Protein AF-A0A562GI38-F1 (afdb_monomer_lite)

Foldseek 3Di:
DDDDDPPPDPDPVPCVVQWDQDPVPRDIDGPPDQADPPPRHGGDDD

pLDDT: mean 74.54, std 15.55, range [46.12, 92.38]

Sequence (46 aa):
MGATNAKGGFVPPLAEKLVWECPACKGFNSIKLTKCKKCGAEKPPK

Radius of gyration: 13.12 Å; chains: 1; bounding box: 38×17×20 Å

Structure (mmCIF, N/CA/C/O backbone):
data_AF-A0A562GI38-F1
#
_entry.id   AF-A0A562GI38-F1
#
loop_
_atom_site.group_PDB
_atom_site.id
_atom_site.type_symbol
_atom_site.label_atom_id
_atom_site.label_alt_id
_atom_site.label_comp_id
_atom_site.label_asym_id
_atom_site.label_entity_id
_atom_site.label_seq_id
_atom_site.pdbx_PDB_ins_code
_atom_site.Cartn_x
_atom_site.Cartn_y
_atom_site.Cartn_z
_atom_site.occupancy
_atom_site.B_iso_or_equiv
_atom_site.auth_seq_id
_atom_site.auth_comp_id
_atom_site.auth_asym_id
_atom_site.auth_atom_id
_atom_site.pdbx_PDB_model_num
ATOM 1 N N . MET A 1 1 ? 30.861 -7.808 -0.601 1.00 47.34 1 MET A N 1
ATOM 2 C CA . MET A 1 1 ? 29.499 -7.923 -0.037 1.00 47.34 1 MET A CA 1
ATOM 3 C C . MET A 1 1 ? 28.599 -6.921 -0.747 1.00 47.34 1 MET A C 1
ATOM 5 O O . MET A 1 1 ? 28.855 -5.732 -0.649 1.00 47.34 1 MET A O 1
ATOM 9 N N . GLY A 1 2 ? 27.610 -7.385 -1.505 1.00 46.72 2 GLY A N 1
ATOM 10 C CA . GLY A 1 2 ? 26.678 -6.540 -2.257 1.00 46.72 2 GLY A CA 1
ATOM 11 C C . GLY A 1 2 ? 25.974 -7.407 -3.289 1.00 46.72 2 GLY A C 1
ATOM 12 O O . GLY A 1 2 ? 26.574 -7.760 -4.297 1.00 46.72 2 GLY A O 1
ATOM 13 N N . ALA A 1 3 ? 24.755 -7.851 -2.987 1.00 52.44 3 ALA A N 1
ATOM 14 C CA . ALA A 1 3 ? 23.993 -8.723 -3.872 1.00 52.44 3 ALA A CA 1
ATOM 15 C C . ALA A 1 3 ? 23.493 -7.906 -5.072 1.00 52.44 3 ALA A C 1
ATOM 17 O O . ALA A 1 3 ? 22.521 -7.159 -4.962 1.00 52.44 3 ALA A O 1
ATOM 18 N N . THR A 1 4 ? 24.180 -8.014 -6.208 1.00 46.12 4 THR A N 1
ATOM 19 C CA . THR A 1 4 ? 23.715 -7.458 -7.478 1.00 46.12 4 THR A CA 1
ATOM 20 C C . THR A 1 4 ? 22.871 -8.530 -8.169 1.00 46.12 4 THR A C 1
ATOM 22 O O . THR A 1 4 ? 23.337 -9.626 -8.465 1.00 46.12 4 THR A O 1
ATOM 25 N N . ASN A 1 5 ? 21.585 -8.253 -8.388 1.00 56.06 5 ASN A N 1
ATOM 26 C CA . ASN A 1 5 ? 20.794 -9.044 -9.327 1.00 56.06 5 ASN A CA 1
ATOM 27 C C . ASN A 1 5 ? 21.139 -8.553 -10.742 1.00 56.06 5 ASN A C 1
ATOM 29 O O . ASN A 1 5 ? 21.228 -7.347 -10.973 1.00 56.06 5 ASN A O 1
ATOM 33 N N . ALA A 1 6 ? 21.330 -9.481 -11.683 1.00 56.84 6 ALA A N 1
ATOM 34 C CA . ALA A 1 6 ? 21.940 -9.304 -13.010 1.00 56.84 6 ALA A CA 1
ATOM 35 C C . ALA A 1 6 ? 21.229 -8.346 -14.003 1.00 56.84 6 ALA A C 1
ATOM 37 O O . ALA A 1 6 ? 21.494 -8.390 -15.199 1.00 56.84 6 ALA A O 1
ATOM 38 N N . LYS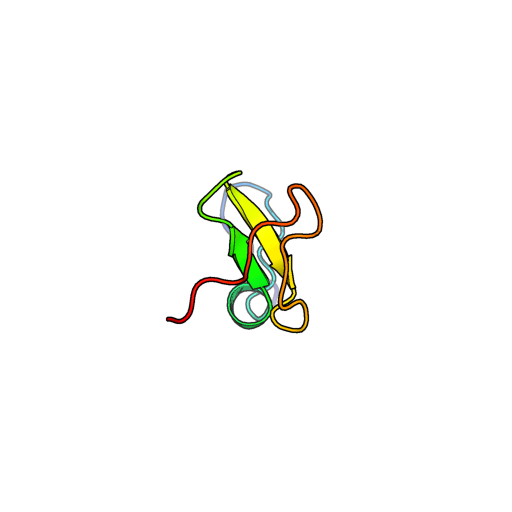 A 1 7 ? 20.322 -7.474 -13.547 1.00 56.62 7 LYS A N 1
ATOM 39 C CA . LYS A 1 7 ? 19.584 -6.512 -14.384 1.00 56.62 7 LYS A CA 1
ATOM 40 C C . LYS A 1 7 ? 19.606 -5.083 -13.839 1.00 56.62 7 LYS A C 1
ATOM 42 O O . LYS A 1 7 ? 18.619 -4.375 -13.983 1.00 56.62 7 LYS A O 1
ATOM 47 N N . GLY A 1 8 ? 20.688 -4.673 -13.169 1.00 54.47 8 GLY A N 1
ATOM 48 C CA . GLY A 1 8 ? 20.954 -3.265 -12.820 1.00 54.47 8 GLY A CA 1
ATOM 49 C C . GLY A 1 8 ? 19.886 -2.551 -11.976 1.00 54.47 8 GLY A C 1
ATOM 50 O O . GLY A 1 8 ? 19.963 -1.343 -11.788 1.00 54.47 8 GLY A O 1
ATOM 51 N N . GLY A 1 9 ? 18.885 -3.272 -11.472 1.00 63.47 9 GLY A N 1
ATOM 52 C CA . GLY A 1 9 ? 17.836 -2.740 -10.620 1.00 63.47 9 GLY A CA 1
ATOM 53 C C . GLY A 1 9 ? 18.256 -2.844 -9.165 1.00 63.47 9 GLY A C 1
ATOM 54 O O . GLY A 1 9 ? 18.614 -3.924 -8.693 1.00 63.47 9 GLY A O 1
ATOM 55 N N . PHE A 1 10 ? 18.198 -1.725 -8.449 1.00 63.25 10 PHE A N 1
ATOM 56 C CA . PHE A 1 10 ? 18.286 -1.708 -6.996 1.00 63.25 10 PHE A CA 1
ATOM 57 C C . PHE A 1 10 ? 17.076 -2.464 -6.435 1.00 63.25 10 PHE A C 1
ATOM 59 O O . PHE A 1 10 ? 15.975 -1.923 -6.366 1.00 63.25 1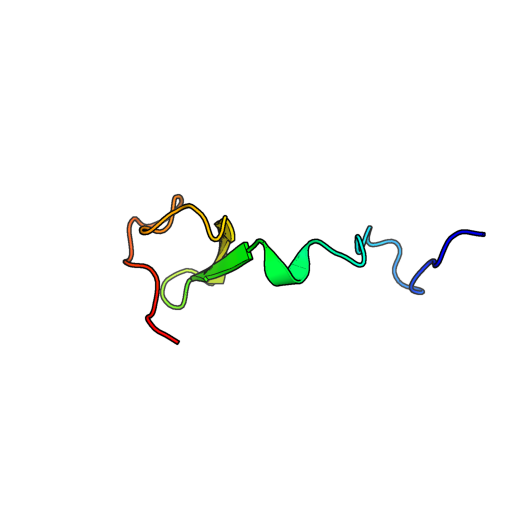0 PHE A O 1
ATOM 66 N N . VAL A 1 11 ? 17.276 -3.732 -6.075 1.00 57.75 11 VAL A N 1
ATOM 67 C CA . VAL A 1 11 ? 16.322 -4.517 -5.283 1.00 57.75 11 VAL A CA 1
ATOM 68 C C . VAL A 1 11 ? 16.819 -4.474 -3.840 1.00 57.75 11 VAL A C 1
ATOM 70 O O . VAL A 1 11 ? 17.713 -5.243 -3.483 1.00 57.75 11 VAL A O 1
ATOM 73 N N . PRO A 1 12 ? 16.336 -3.540 -3.003 1.00 58.88 12 PRO A N 1
ATOM 74 C CA . PRO A 1 12 ? 16.642 -3.577 -1.585 1.00 58.88 12 PRO A CA 1
ATOM 75 C C . PRO A 1 12 ? 15.952 -4.817 -0.988 1.00 58.88 12 PRO A C 1
ATOM 77 O O . PRO A 1 12 ? 14.721 -4.881 -1.017 1.00 58.88 12 PRO A O 1
ATOM 80 N N . PRO A 1 13 ? 16.698 -5.773 -0.401 1.00 57.62 13 PRO A N 1
ATOM 81 C CA . PRO A 1 13 ? 16.181 -7.084 0.026 1.00 57.62 13 PRO A CA 1
ATOM 82 C C . PRO A 1 13 ? 15.132 -7.034 1.156 1.00 57.62 13 PRO A C 1
ATOM 84 O O . PRO A 1 13 ? 14.642 -8.068 1.593 1.00 57.62 13 PRO A O 1
ATOM 87 N N . LE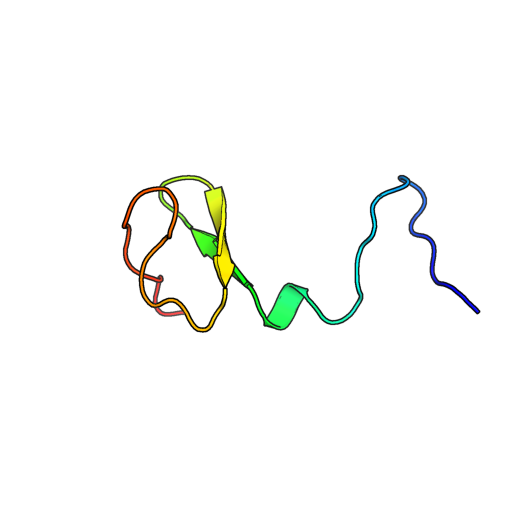U A 1 14 ? 14.781 -5.841 1.647 1.00 57.62 14 LEU A N 1
ATOM 88 C CA . LEU A 1 14 ? 13.835 -5.624 2.744 1.00 57.62 14 LEU A CA 1
ATOM 89 C C . LEU A 1 14 ? 12.577 -4.829 2.332 1.00 57.62 14 LEU A C 1
ATOM 91 O O . LEU A 1 14 ? 11.618 -4.764 3.102 1.00 57.62 14 LEU A O 1
ATOM 95 N N . ALA A 1 15 ? 12.535 -4.215 1.142 1.00 57.72 15 ALA A N 1
ATOM 96 C CA . ALA A 1 15 ? 11.457 -3.273 0.807 1.00 57.72 15 ALA A CA 1
ATOM 97 C C . ALA A 1 15 ? 10.146 -3.934 0.359 1.00 57.72 15 ALA A C 1
ATOM 99 O O . ALA A 1 15 ? 9.092 -3.312 0.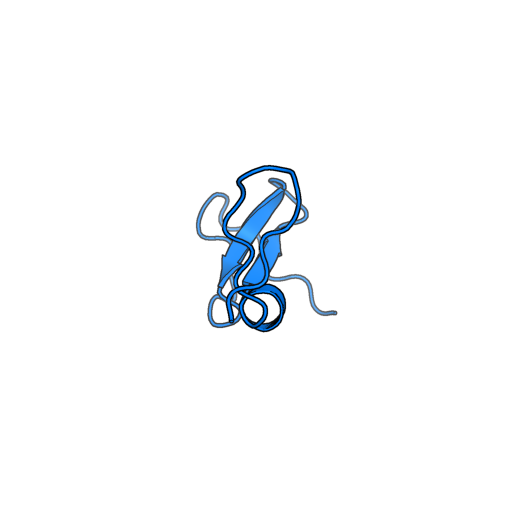494 1.00 57.72 15 ALA A O 1
ATOM 100 N N . GLU A 1 16 ? 10.175 -5.184 -0.112 1.00 56.75 16 GLU A N 1
ATOM 101 C CA . GLU A 1 16 ? 8.971 -5.903 -0.565 1.00 56.75 16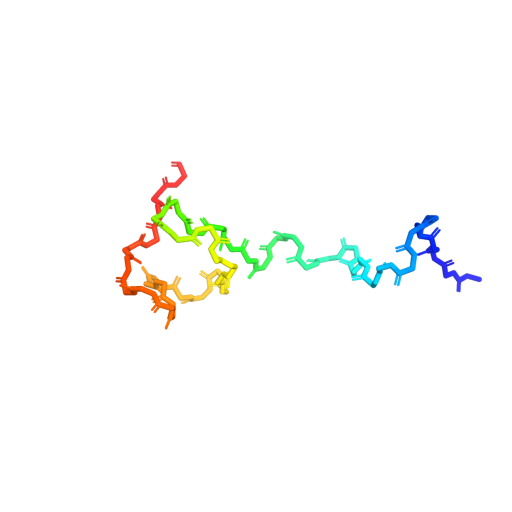 GLU A CA 1
ATOM 102 C C . GLU A 1 16 ? 7.922 -6.046 0.547 1.00 56.75 16 GLU A C 1
ATOM 104 O O . GLU A 1 16 ? 6.725 -6.035 0.282 1.00 56.75 16 GLU A O 1
ATOM 109 N N . LYS A 1 17 ? 8.344 -6.078 1.819 1.00 61.94 17 LYS A N 1
ATOM 110 C CA . LYS A 1 17 ? 7.426 -6.176 2.965 1.00 61.94 17 LYS A CA 1
ATOM 111 C C . LYS A 1 17 ? 6.817 -4.835 3.391 1.00 61.94 17 LYS A C 1
ATOM 113 O O . LYS A 1 17 ? 5.945 -4.810 4.257 1.00 61.94 17 LYS A O 1
ATOM 118 N N . LEU A 1 18 ? 7.280 -3.721 2.821 1.00 75.88 18 LEU A N 1
ATOM 119 C CA . LEU A 1 18 ? 6.890 -2.360 3.209 1.00 75.88 18 LEU A CA 1
ATOM 120 C C . LEU A 1 18 ? 6.021 -1.655 2.163 1.00 75.88 18 LEU A C 1
ATOM 122 O O . LEU A 1 18 ? 5.586 -0.520 2.395 1.00 75.88 18 LEU A O 1
ATOM 126 N N . VAL A 1 19 ? 5.711 -2.318 1.048 1.00 83.00 19 VAL A N 1
ATOM 127 C CA . VAL A 1 19 ? 4.835 -1.785 0.002 1.00 83.00 19 VAL A CA 1
ATOM 128 C C . VAL A 1 19 ? 3.739 -2.778 -0.400 1.00 83.00 19 VAL A C 1
ATOM 130 O O . VAL A 1 19 ? 3.914 -3.983 -0.283 1.00 83.00 19 VAL A O 1
ATOM 133 N N . TRP A 1 20 ? 2.589 -2.271 -0.844 1.00 87.19 20 TRP A N 1
ATOM 134 C CA . TRP A 1 20 ? 1.509 -3.038 -1.466 1.00 87.19 20 TRP A CA 1
ATOM 135 C C . TRP A 1 20 ? 1.259 -2.526 -2.884 1.00 87.19 20 TRP A C 1
ATOM 137 O O . TRP A 1 20 ? 1.277 -1.317 -3.139 1.00 87.19 20 TRP A O 1
ATOM 147 N N . GLU A 1 21 ? 1.028 -3.451 -3.811 1.00 88.19 21 GLU A N 1
ATOM 148 C CA . GLU A 1 21 ? 0.653 -3.127 -5.183 1.00 88.19 21 GLU A CA 1
ATOM 149 C C . GLU A 1 21 ? -0.853 -2.861 -5.264 1.00 88.19 21 GLU A C 1
ATOM 151 O O . GLU A 1 21 ? -1.672 -3.627 -4.756 1.00 88.19 21 GLU A O 1
ATOM 156 N N . CYS A 1 22 ? -1.227 -1.746 -5.887 1.00 90.31 22 CYS A N 1
ATOM 157 C CA . CYS A 1 22 ? -2.623 -1.385 -6.066 1.00 90.31 22 CYS A CA 1
ATOM 158 C C . CYS A 1 22 ? -3.259 -2.176 -7.218 1.00 90.31 22 CYS A C 1
ATOM 160 O O . CYS A 1 22 ? -2.795 -2.038 -8.350 1.00 90.31 22 CYS A O 1
ATOM 162 N N . PRO A 1 23 ? -4.378 -2.892 -6.993 1.00 84.94 23 PRO A N 1
ATOM 163 C CA . PRO A 1 23 ? -5.026 -3.681 -8.043 1.00 84.94 23 PRO A CA 1
ATOM 164 C C . PRO A 1 23 ? -5.668 -2.817 -9.138 1.00 84.94 23 PRO A C 1
ATOM 166 O O . PRO A 1 23 ? -5.826 -3.272 -10.264 1.00 84.94 23 PRO A O 1
ATOM 169 N N . ALA A 1 24 ? -6.005 -1.558 -8.839 1.00 88.69 24 ALA A N 1
ATOM 170 C CA . ALA A 1 24 ? -6.658 -0.665 -9.795 1.00 88.69 24 ALA A CA 1
ATOM 171 C C . ALA A 1 24 ? -5.682 -0.040 -10.806 1.00 88.69 24 ALA A C 1
ATOM 173 O O . ALA A 1 24 ? -6.020 0.122 -11.973 1.00 88.69 24 ALA A O 1
ATOM 174 N N . CYS A 1 25 ? -4.477 0.344 -10.368 1.00 89.38 25 CYS A N 1
ATOM 175 C CA . CYS A 1 25 ? -3.525 1.079 -11.214 1.00 89.38 25 CYS A CA 1
ATOM 176 C C . CYS A 1 25 ? -2.136 0.439 -11.317 1.00 89.38 25 CYS A C 1
ATOM 178 O O . CYS A 1 25 ? -1.249 1.029 -11.937 1.00 89.38 25 CYS A O 1
ATOM 180 N N . LYS A 1 26 ? -1.927 -0.723 -10.680 1.00 84.94 26 LYS A N 1
ATOM 181 C CA . LYS A 1 26 ? -0.632 -1.416 -10.566 1.00 84.94 26 LYS A CA 1
ATOM 182 C C . LYS A 1 26 ? 0.491 -0.521 -10.025 1.00 84.94 26 LYS A C 1
ATOM 184 O O . LYS A 1 26 ? 1.658 -0.662 -10.367 1.00 84.94 26 LYS A O 1
ATOM 189 N N . GLY A 1 27 ? 0.123 0.464 -9.205 1.00 86.31 27 GLY A N 1
ATOM 190 C CA . GLY A 1 27 ? 1.062 1.357 -8.535 1.00 86.31 27 GLY A CA 1
ATOM 191 C C . GLY A 1 27 ? 1.509 0.789 -7.193 1.00 86.31 27 GLY A C 1
ATOM 192 O O . GLY A 1 27 ? 0.693 0.235 -6.459 1.00 86.31 27 GLY A O 1
ATOM 193 N N . PHE A 1 28 ? 2.775 0.987 -6.835 1.00 87.31 28 PHE A N 1
ATOM 194 C CA . PHE A 1 28 ? 3.300 0.619 -5.520 1.00 87.31 28 PHE A CA 1
ATOM 195 C C . PHE A 1 28 ? 2.983 1.697 -4.484 1.00 87.31 28 PHE A C 1
ATOM 197 O O . PHE A 1 28 ? 3.231 2.884 -4.701 1.00 87.31 28 PHE A O 1
ATOM 204 N N . ASN A 1 29 ? 2.445 1.283 -3.342 1.00 88.25 29 ASN A N 1
ATOM 205 C CA . ASN A 1 29 ? 2.094 2.161 -2.228 1.00 88.25 29 ASN A CA 1
ATOM 206 C C . ASN A 1 29 ? 2.735 1.649 -0.943 1.00 88.25 29 ASN A C 1
ATOM 208 O O . ASN A 1 29 ? 2.966 0.459 -0.803 1.00 88.25 29 ASN A O 1
ATOM 212 N N . SER A 1 30 ? 2.992 2.518 0.031 1.00 86.81 30 SER A N 1
ATOM 213 C CA . SER A 1 30 ? 3.529 2.091 1.328 1.00 86.81 30 SER A CA 1
ATOM 214 C C . SER A 1 30 ? 2.485 1.327 2.149 1.00 86.81 30 SER A C 1
ATOM 216 O O . SER A 1 30 ? 1.324 1.724 2.183 1.00 86.81 30 SER A O 1
ATOM 218 N N . ILE A 1 31 ? 2.888 0.298 2.904 1.00 83.12 31 ILE A N 1
ATOM 219 C CA . ILE A 1 31 ? 1.989 -0.477 3.793 1.00 83.12 31 ILE A CA 1
ATOM 220 C C . ILE A 1 31 ? 1.262 0.367 4.845 1.00 83.12 31 ILE A C 1
ATOM 222 O O . ILE A 1 31 ? 0.209 -0.058 5.323 1.00 83.12 31 ILE A O 1
ATOM 226 N N . LYS A 1 32 ? 1.824 1.539 5.178 1.00 84.38 32 LYS A N 1
ATOM 227 C CA . LYS A 1 32 ? 1.256 2.546 6.085 1.00 84.38 32 LYS A CA 1
ATOM 228 C C . LYS A 1 32 ? 0.059 3.282 5.475 1.00 84.38 32 LYS A C 1
ATOM 230 O O . LYS A 1 32 ? -0.743 3.840 6.210 1.00 84.38 32 LYS A O 1
ATOM 235 N N . LEU A 1 33 ? -0.048 3.310 4.145 1.00 86.81 33 LEU A N 1
ATOM 236 C CA . LEU A 1 33 ? -1.155 3.944 3.440 1.00 86.81 33 LEU A CA 1
ATOM 237 C C . LEU A 1 33 ? -2.306 2.949 3.294 1.00 86.81 33 LEU A C 1
ATOM 239 O O . LEU A 1 33 ? -2.128 1.861 2.746 1.00 86.81 33 LEU A O 1
ATOM 243 N N . THR A 1 34 ? -3.489 3.351 3.752 1.00 88.69 34 THR A N 1
ATOM 244 C CA . THR A 1 34 ? -4.753 2.616 3.582 1.00 88.69 34 THR A CA 1
ATOM 245 C C . THR A 1 34 ? -5.422 2.891 2.237 1.00 88.69 34 THR A C 1
ATOM 247 O O . THR A 1 34 ? -6.366 2.200 1.872 1.00 88.69 34 THR A O 1
ATOM 250 N N . LYS A 1 35 ? -4.929 3.882 1.487 1.00 91.06 35 LYS A N 1
ATOM 251 C CA . LYS A 1 35 ? -5.409 4.255 0.154 1.00 91.06 35 LYS A CA 1
ATOM 252 C C . LYS A 1 35 ? -4.236 4.441 -0.796 1.00 91.06 35 LYS A C 1
ATOM 254 O O . LYS A 1 35 ? -3.151 4.861 -0.391 1.00 91.06 35 LYS A O 1
ATOM 259 N N . CYS A 1 36 ? -4.447 4.126 -2.064 1.00 92.38 36 CYS A N 1
ATOM 260 C CA . CYS A 1 36 ? -3.456 4.302 -3.103 1.00 92.38 36 CYS A CA 1
ATOM 26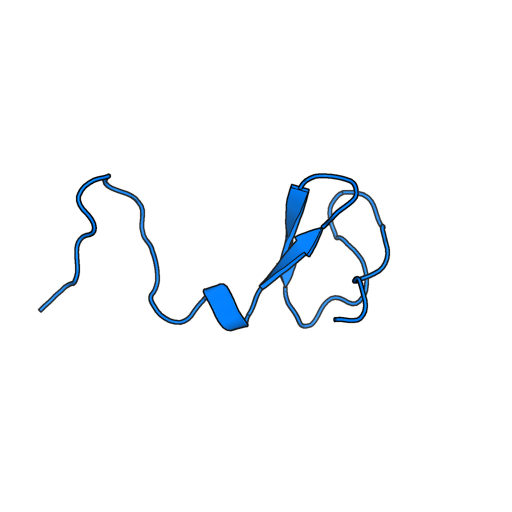1 C C . CYS A 1 36 ? -3.192 5.794 -3.293 1.00 92.38 36 CYS A C 1
ATOM 263 O O . CYS A 1 36 ? -4.115 6.566 -3.540 1.00 92.38 36 CYS A O 1
ATOM 265 N N . LYS A 1 37 ? -1.923 6.204 -3.246 1.00 89.19 37 LYS A N 1
ATOM 266 C CA . LYS A 1 37 ? -1.545 7.610 -3.441 1.00 89.19 37 LYS A CA 1
ATOM 267 C C . LYS A 1 37 ? -1.788 8.090 -4.877 1.00 89.19 37 LYS A C 1
ATOM 269 O O . LYS A 1 37 ? -1.896 9.286 -5.109 1.00 89.19 37 LYS A O 1
ATOM 274 N N . LYS A 1 38 ? -1.849 7.163 -5.837 1.00 87.06 38 LYS A N 1
ATOM 275 C CA . LYS A 1 38 ? -1.965 7.470 -7.267 1.00 87.06 38 LYS A CA 1
ATOM 276 C C . LYS A 1 38 ? -3.416 7.584 -7.733 1.00 87.06 38 LYS A C 1
ATOM 278 O O . LYS A 1 38 ? -3.752 8.552 -8.397 1.00 87.06 38 LYS A O 1
ATOM 283 N N . CYS A 1 39 ? -4.258 6.607 -7.395 1.00 91.62 39 CYS A N 1
ATOM 284 C CA . CYS A 1 39 ? -5.654 6.563 -7.844 1.00 91.62 39 CYS A CA 1
ATOM 285 C C . CYS A 1 39 ? -6.688 6.673 -6.715 1.00 91.62 39 CYS A C 1
ATOM 287 O O . CYS A 1 39 ? -7.879 6.693 -6.994 1.00 91.62 39 CYS A O 1
ATOM 289 N N . GLY A 1 40 ? -6.268 6.698 -5.446 1.00 89.56 40 GLY A N 1
ATOM 290 C CA . GLY A 1 40 ? -7.183 6.763 -4.302 1.00 89.56 40 GLY A CA 1
ATOM 291 C C . GLY A 1 40 ? -7.869 5.444 -3.933 1.00 89.56 40 GLY A C 1
ATOM 292 O O . GLY A 1 40 ? -8.588 5.418 -2.938 1.00 89.56 40 GLY A O 1
ATOM 293 N N . ALA A 1 41 ? -7.634 4.355 -4.676 1.00 90.25 41 ALA A N 1
ATOM 294 C CA . ALA A 1 41 ? -8.226 3.045 -4.393 1.00 90.25 41 ALA A CA 1
ATOM 295 C C . ALA A 1 41 ? -7.836 2.522 -3.005 1.00 90.25 41 ALA A C 1
ATOM 297 O O . ALA A 1 41 ? -6.704 2.711 -2.559 1.00 90.25 41 ALA A O 1
ATOM 298 N N . GLU A 1 42 ? -8.753 1.846 -2.327 1.00 89.00 42 GLU A N 1
ATOM 299 C CA . GLU A 1 42 ? -8.510 1.315 -0.987 1.00 89.00 42 GLU A CA 1
ATOM 300 C C . GLU A 1 42 ? -7.477 0.183 -1.010 1.00 89.00 42 GLU A C 1
ATOM 302 O O . GLU A 1 42 ? -7.335 -0.550 -1.995 1.00 89.00 42 GLU A O 1
ATOM 307 N N . LYS A 1 43 ? -6.707 0.073 0.075 1.00 84.25 43 LYS A N 1
ATOM 308 C CA . LYS A 1 43 ? -5.741 -1.006 0.253 1.00 84.25 43 LYS A CA 1
ATOM 309 C C . LYS A 1 43 ? -6.508 -2.329 0.272 1.00 84.25 43 LYS A C 1
ATOM 311 O O . LYS A 1 43 ? -7.377 -2.482 1.131 1.00 84.25 43 LYS A O 1
ATOM 316 N N . PRO A 1 44 ? -6.187 -3.285 -0.617 1.00 79.81 44 PRO A N 1
ATOM 317 C CA . PRO A 1 44 ? -6.839 -4.578 -0.584 1.00 79.81 44 PRO A CA 1
ATOM 318 C C . PRO A 1 44 ? -6.529 -5.245 0.766 1.00 79.81 44 PRO A C 1
ATOM 320 O O . PRO A 1 44 ? -5.354 -5.298 1.161 1.00 79.81 44 PRO A O 1
ATOM 323 N N . PRO A 1 45 ? -7.548 -5.715 1.506 1.00 71.75 45 PRO A N 1
ATOM 324 C CA . PRO A 1 45 ? -7.308 -6.654 2.587 1.00 71.75 45 PRO A CA 1
ATOM 325 C C . PRO A 1 45 ? -6.686 -7.907 1.958 1.00 71.75 45 PRO A C 1
ATOM 327 O O . PRO A 1 45 ? -7.087 -8.320 0.871 1.00 71.75 45 PRO A O 1
ATOM 330 N N . LYS A 1 46 ? -5.628 -8.426 2.582 1.00 57.25 46 LYS A N 1
ATOM 331 C CA . LYS A 1 46 ? -4.979 -9.658 2.130 1.00 57.25 46 LYS A CA 1
ATOM 332 C C . LYS A 1 46 ? -5.961 -10.825 2.141 1.00 57.25 46 LYS A C 1
ATOM 334 O O . LYS A 1 46 ? -6.785 -10.861 3.079 1.00 57.25 46 LYS A O 1
#

Secondary structure (DSSP, 8-state):
-----TTS----TTGGGGEEE-TTT--EEETT-SB-TTT-PBPPP-